Protein AF-A0AAU4AM65-F1 (afdb_monomer_lite)

Foldseek 3Di:
DDPPPCCLPQPPPVPAPDPPLVVDDLVRNLVCLVVDDLVNLVSVLSCCVSPVVPVVNNVSSVVSNVVRVVDVVCDPPVDPPPDDD

Radius of gyration: 17.28 Å; chains: 1; bounding box: 21×37×66 Å

Sequence (85 aa):
MELFDNETGGPPTEQLPIADYNHLAGRTAESYFPGLGTEELADLLRYERAHRNRLPIIRSLTARLRLLRDREAAGPGAGGYGPPA

Structure (mmCIF, N/CA/C/O backbone):
data_AF-A0AAU4AM65-F1
#
_entry.id   AF-A0AAU4AM65-F1
#
loop_
_atom_site.group_PDB
_atom_site.id
_atom_site.type_symbol
_atom_site.label_atom_id
_atom_site.label_alt_id
_atom_site.label_comp_id
_atom_site.label_asym_id
_atom_site.label_entity_id
_atom_site.label_seq_id
_atom_site.pdbx_PDB_ins_code
_atom_site.Cartn_x
_atom_site.Cartn_y
_atom_site.Cartn_z
_atom_site.occupancy
_atom_site.B_iso_or_equiv
_atom_site.auth_seq_id
_atom_site.auth_comp_id
_atom_site.auth_asym_id
_atom_site.auth_atom_id
_atom_site.pdbx_PDB_model_num
ATOM 1 N N . MET A 1 1 ? -11.240 -26.766 -27.278 1.00 45.03 1 MET A N 1
ATOM 2 C CA . MET A 1 1 ? -10.098 -25.837 -27.206 1.00 45.03 1 MET A CA 1
ATOM 3 C C . MET A 1 1 ? -10.451 -24.862 -26.105 1.00 45.03 1 MET A C 1
ATOM 5 O O . MET A 1 1 ? -11.159 -23.900 -26.373 1.00 45.03 1 MET A O 1
ATOM 9 N N . GLU A 1 2 ? -10.123 -25.222 -24.860 1.00 48.16 2 GLU A N 1
ATOM 10 C CA . GLU A 1 2 ? -10.347 -24.375 -23.688 1.00 48.16 2 GLU A CA 1
ATOM 11 C C . GLU A 1 2 ? -9.760 -22.980 -23.937 1.00 48.16 2 GLU A C 1
ATOM 13 O O . GLU A 1 2 ? -8.544 -22.794 -23.980 1.00 48.16 2 GLU A O 1
ATOM 18 N N . LEU A 1 3 ? -10.640 -21.996 -24.144 1.00 54.78 3 LEU A N 1
ATOM 19 C CA . LEU A 1 3 ? -10.298 -20.600 -23.941 1.00 54.78 3 LEU A CA 1
ATOM 20 C C . LEU A 1 3 ? -10.113 -20.460 -22.439 1.00 54.78 3 LEU A C 1
ATOM 22 O O . LEU A 1 3 ? -11.092 -20.396 -21.703 1.00 54.78 3 LEU A O 1
ATOM 26 N N . PHE A 1 4 ? -8.859 -20.528 -22.000 1.00 52.84 4 PHE A N 1
ATOM 27 C CA . PHE A 1 4 ? -8.469 -20.180 -20.647 1.00 52.84 4 PHE A CA 1
ATOM 28 C C . PHE A 1 4 ? -9.142 -18.858 -20.302 1.00 52.84 4 PHE A C 1
ATOM 30 O O . PHE A 1 4 ? -8.861 -17.827 -20.915 1.00 52.84 4 PHE A O 1
ATOM 37 N N . ASP A 1 5 ? -10.089 -18.956 -19.382 1.00 49.03 5 ASP A N 1
ATOM 38 C CA . ASP A 1 5 ? -10.765 -17.863 -18.725 1.00 49.03 5 ASP A CA 1
ATOM 39 C C . ASP A 1 5 ? -9.682 -16.930 -18.172 1.00 49.03 5 ASP A C 1
ATOM 41 O O . ASP A 1 5 ? -9.071 -17.175 -17.135 1.00 49.03 5 ASP A O 1
ATOM 45 N N . ASN A 1 6 ? -9.332 -15.907 -18.951 1.00 47.94 6 ASN A N 1
ATOM 46 C CA . ASN A 1 6 ? -8.382 -14.880 -18.554 1.00 47.94 6 ASN A CA 1
ATOM 47 C C . ASN A 1 6 ? -9.099 -13.885 -17.633 1.00 47.94 6 ASN A C 1
ATOM 49 O O . ASN A 1 6 ? -9.041 -12.676 -17.861 1.00 47.94 6 ASN A O 1
ATOM 53 N N . GLU A 1 7 ? -9.744 -14.390 -16.576 1.00 50.12 7 GLU A N 1
ATOM 54 C CA . GLU A 1 7 ? -10.200 -13.651 -15.393 1.00 50.12 7 GLU A CA 1
ATOM 55 C C . GLU A 1 7 ? -8.984 -13.114 -14.611 1.00 50.12 7 GLU A C 1
ATOM 57 O O . GLU A 1 7 ? -8.869 -13.189 -13.394 1.00 50.12 7 GLU A O 1
ATOM 62 N N . THR A 1 8 ? -8.039 -12.491 -15.314 1.00 54.84 8 THR A N 1
ATOM 63 C CA . THR A 1 8 ? -7.042 -11.596 -14.736 1.00 54.84 8 THR A CA 1
ATOM 64 C C . THR A 1 8 ? -7.731 -10.247 -14.490 1.00 54.84 8 THR A C 1
ATOM 66 O O . THR A 1 8 ? -7.300 -9.200 -14.965 1.00 54.84 8 THR A O 1
ATOM 69 N N . GLY A 1 9 ? -8.884 -10.283 -13.814 1.00 47.88 9 GLY A N 1
ATOM 70 C CA . GLY A 1 9 ? -9.755 -9.145 -13.526 1.00 47.88 9 GLY A CA 1
ATOM 71 C C . GLY A 1 9 ? -9.224 -8.321 -12.359 1.00 47.88 9 GLY A C 1
ATOM 72 O O . GLY A 1 9 ? -9.892 -8.164 -11.339 1.00 47.88 9 GLY A O 1
ATOM 73 N N . GLY A 1 10 ? -7.988 -7.834 -12.469 1.00 55.62 10 GLY A N 1
ATOM 74 C CA . GLY A 1 10 ? -7.548 -6.715 -11.644 1.00 55.62 10 GLY A CA 1
ATOM 75 C C . GLY A 1 10 ? -8.321 -5.451 -12.042 1.00 55.62 10 GLY A C 1
ATOM 76 O O . GLY A 1 10 ? -8.740 -5.341 -13.198 1.00 55.62 10 GLY A O 1
ATOM 77 N N . PRO A 1 11 ? -8.550 -4.503 -11.117 1.00 57.34 11 PRO A N 1
ATOM 78 C CA . PRO A 1 11 ? -9.186 -3.241 -11.468 1.00 57.34 11 PRO A CA 1
ATOM 79 C C . PRO A 1 11 ? -8.371 -2.542 -12.576 1.00 57.34 11 PRO A C 1
ATOM 81 O O . PRO A 1 11 ? -7.135 -2.550 -12.514 1.00 57.34 11 PRO A O 1
ATOM 84 N N . PRO A 1 12 ? -9.021 -1.965 -13.606 1.00 60.84 12 PRO A N 1
ATOM 85 C CA . PRO A 1 12 ? -8.340 -1.164 -14.616 1.00 60.84 12 PRO A CA 1
ATOM 86 C C . PRO A 1 12 ? -7.535 -0.042 -13.953 1.00 60.84 12 PRO A C 1
ATOM 88 O O . PRO A 1 12 ? -7.940 0.520 -12.937 1.00 60.84 12 PRO A O 1
ATOM 91 N N . THR A 1 13 ? -6.392 0.311 -14.547 1.00 61.72 13 THR A N 1
ATOM 92 C CA . THR A 1 13 ? -5.469 1.339 -14.027 1.00 61.72 13 THR A CA 1
ATOM 93 C C . THR A 1 13 ? -6.129 2.695 -13.772 1.00 61.72 13 THR A C 1
ATOM 95 O O . THR A 1 13 ? -5.623 3.477 -12.977 1.00 61.72 13 THR A O 1
ATOM 98 N N . GLU A 1 14 ? -7.255 2.966 -14.433 1.00 60.16 14 GLU A N 1
ATOM 99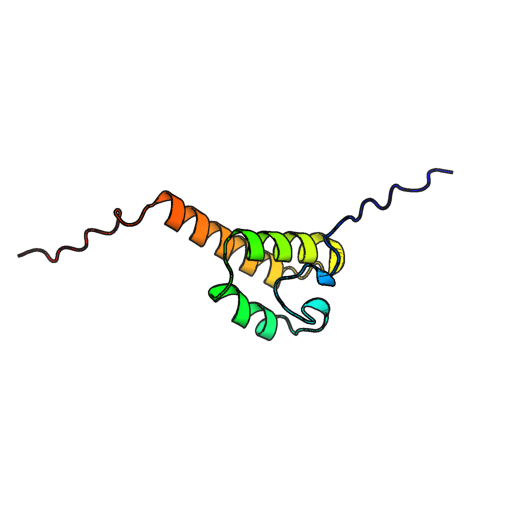 C CA . GLU A 1 14 ? -8.074 4.175 -14.283 1.00 60.16 14 GLU A CA 1
ATOM 100 C C . GLU A 1 14 ? -8.810 4.256 -12.936 1.00 60.16 14 GLU A C 1
ATOM 102 O O . GLU A 1 14 ? -9.247 5.334 -12.547 1.00 60.16 14 GLU A O 1
ATOM 107 N N . GLN A 1 15 ? -8.936 3.140 -12.214 1.00 67.62 15 GLN A N 1
ATOM 108 C CA . GLN A 1 15 ? -9.538 3.090 -10.878 1.00 67.62 15 GLN A CA 1
ATOM 109 C C . GLN A 1 15 ? -8.501 3.161 -9.752 1.00 67.62 15 GLN A C 1
ATOM 111 O O . GLN A 1 15 ? -8.872 3.093 -8.583 1.00 67.62 15 GLN A O 1
ATOM 116 N N . LEU A 1 16 ? -7.209 3.287 -10.079 1.00 79.44 16 LEU A N 1
ATOM 117 C CA . LEU A 1 16 ? -6.172 3.323 -9.057 1.00 79.44 16 LEU A CA 1
ATOM 118 C C . LEU A 1 16 ? -6.142 4.683 -8.338 1.00 79.44 16 LEU A C 1
ATOM 120 O O . LEU A 1 16 ? -6.255 5.723 -8.989 1.00 79.44 16 LEU A O 1
ATOM 124 N N . PRO A 1 17 ? -5.851 4.697 -7.022 1.00 80.94 17 PRO A N 1
ATOM 125 C CA . PRO A 1 17 ? -5.703 5.923 -6.223 1.00 80.94 17 PRO A CA 1
ATOM 126 C C . PRO A 1 17 ? -4.614 6.880 -6.717 1.00 80.94 17 PRO A C 1
ATOM 128 O O . PRO A 1 17 ? -4.572 8.054 -6.352 1.00 80.94 17 PRO A O 1
ATOM 131 N N . ILE A 1 18 ? -3.651 6.344 -7.470 1.00 82.94 18 ILE A N 1
ATOM 132 C CA . ILE A 1 18 ? -2.445 7.043 -7.896 1.00 82.94 18 ILE A CA 1
ATOM 133 C C . ILE A 1 18 ? -2.444 7.087 -9.424 1.00 82.94 18 ILE A C 1
ATOM 135 O O . ILE A 1 18 ? -2.394 6.047 -10.083 1.00 82.94 18 ILE A O 1
ATOM 139 N N . ALA A 1 19 ? -2.446 8.298 -9.980 1.00 83.81 19 ALA A N 1
ATOM 140 C CA . ALA A 1 19 ? -2.293 8.509 -11.415 1.00 83.81 19 ALA A CA 1
ATOM 141 C C . ALA A 1 19 ? -0.956 7.933 -11.917 1.00 83.81 19 ALA A C 1
ATOM 143 O O . ALA A 1 19 ? 0.072 8.053 -11.247 1.00 83.81 19 ALA A O 1
ATOM 144 N N . ASP A 1 20 ? -0.979 7.293 -13.090 1.00 81.81 20 ASP A N 1
ATOM 145 C CA . ASP A 1 20 ? 0.196 6.685 -13.735 1.00 81.81 20 ASP A CA 1
ATOM 146 C C . ASP A 1 20 ? 0.969 5.685 -12.853 1.00 81.81 20 ASP A C 1
ATOM 148 O O . ASP A 1 20 ? 2.161 5.432 -13.061 1.00 81.81 20 ASP A O 1
ATOM 152 N N . TYR A 1 21 ? 0.303 5.067 -11.870 1.00 84.25 21 TYR A N 1
ATOM 153 C CA . TYR A 1 21 ? 0.936 4.167 -10.903 1.00 84.25 21 TYR A CA 1
ATOM 154 C C . TYR A 1 21 ? 1.787 3.065 -11.549 1.00 84.25 21 TYR A C 1
ATOM 156 O O . TYR A 1 21 ? 2.884 2.747 -11.083 1.00 84.25 21 TYR A O 1
ATOM 164 N N . ASN A 1 22 ? 1.319 2.506 -12.666 1.00 82.12 22 ASN A N 1
ATOM 165 C CA . ASN A 1 22 ? 2.016 1.458 -13.402 1.00 82.12 22 ASN A CA 1
ATOM 166 C C . ASN A 1 22 ? 3.373 1.928 -13.959 1.00 82.12 22 ASN A C 1
ATOM 168 O O . ASN A 1 22 ? 4.293 1.111 -14.077 1.00 82.12 22 ASN A O 1
ATOM 172 N N . HIS A 1 23 ? 3.533 3.219 -14.256 1.00 84.81 23 HIS A N 1
ATOM 173 C CA . HIS A 1 23 ? 4.783 3.814 -14.732 1.00 84.81 23 HIS A CA 1
ATOM 174 C C . HIS A 1 23 ? 5.721 4.234 -13.596 1.00 84.81 23 HIS A C 1
ATOM 176 O O . HIS A 1 23 ? 6.927 4.357 -13.818 1.00 84.81 23 HIS A O 1
ATOM 182 N N . LEU A 1 24 ? 5.214 4.391 -12.370 1.00 85.44 24 LEU A N 1
ATOM 183 C CA . LEU A 1 24 ? 6.030 4.820 -11.240 1.00 85.44 24 LEU A CA 1
ATOM 184 C C . LEU A 1 24 ? 7.114 3.794 -10.877 1.00 85.44 24 LEU A C 1
ATOM 186 O O . LEU A 1 24 ? 6.932 2.566 -10.913 1.00 85.44 24 LEU A O 1
ATOM 190 N N . ALA A 1 25 ? 8.266 4.326 -10.470 1.00 86.44 25 ALA A N 1
ATOM 191 C CA . ALA A 1 25 ? 9.304 3.552 -9.808 1.00 86.44 25 ALA A CA 1
ATOM 192 C C . ALA A 1 25 ? 8.819 3.113 -8.420 1.00 86.44 25 ALA A C 1
ATOM 194 O O . ALA A 1 25 ? 8.082 3.839 -7.754 1.00 86.44 25 ALA A O 1
ATOM 195 N N . GLY A 1 26 ? 9.274 1.945 -7.958 1.00 83.81 26 GLY A N 1
ATOM 196 C CA . GLY A 1 26 ? 8.813 1.375 -6.689 1.00 83.81 26 GLY A CA 1
ATOM 197 C C . GLY A 1 26 ? 8.976 2.329 -5.500 1.00 83.81 26 GLY A C 1
ATOM 198 O O . GLY A 1 26 ? 8.016 2.581 -4.785 1.00 83.81 26 GLY A O 1
ATOM 199 N N . ARG A 1 27 ? 10.146 2.967 -5.372 1.00 85.31 27 ARG A N 1
ATOM 200 C CA . ARG A 1 27 ? 10.403 3.956 -4.312 1.00 85.31 27 ARG A CA 1
ATOM 201 C C . ARG A 1 27 ? 9.429 5.140 -4.359 1.00 85.31 27 ARG A C 1
ATOM 203 O O . ARG A 1 27 ? 8.996 5.609 -3.314 1.00 85.31 27 ARG A O 1
ATOM 210 N N . THR A 1 28 ? 9.101 5.627 -5.556 1.00 87.56 28 THR A N 1
ATOM 211 C CA . THR A 1 28 ? 8.164 6.742 -5.743 1.00 87.56 28 THR A CA 1
ATOM 212 C C . THR A 1 28 ? 6.752 6.327 -5.353 1.00 87.56 28 THR A C 1
ATOM 214 O O . THR A 1 28 ? 6.109 7.046 -4.602 1.00 87.56 28 THR A O 1
ATOM 217 N N . ALA A 1 29 ? 6.304 5.143 -5.782 1.00 86.62 29 ALA A N 1
ATOM 218 C CA . ALA A 1 29 ? 5.027 4.567 -5.366 1.00 86.62 29 ALA A CA 1
ATOM 219 C C . ALA A 1 29 ? 4.925 4.443 -3.833 1.00 86.62 29 ALA A C 1
ATOM 221 O O . ALA A 1 29 ? 3.925 4.857 -3.249 1.00 86.62 29 ALA A O 1
ATOM 222 N N . GLU A 1 30 ? 5.979 3.954 -3.17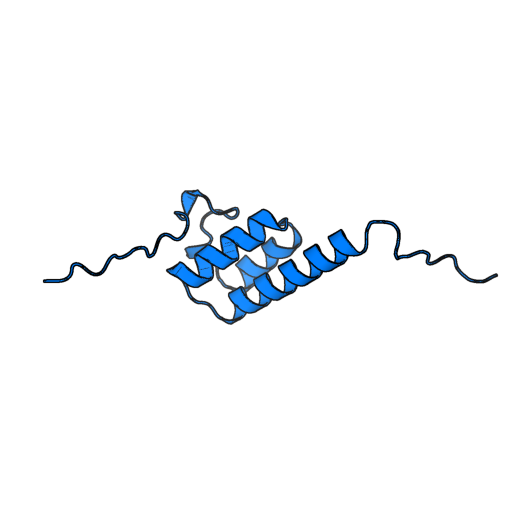1 1.00 87.12 30 GLU A N 1
ATOM 223 C CA . GLU A 1 30 ? 6.025 3.794 -1.710 1.00 87.12 30 GLU A CA 1
ATOM 224 C C . GLU A 1 30 ? 5.848 5.109 -0.939 1.00 87.12 30 GLU A C 1
ATOM 226 O O . GLU A 1 30 ? 5.289 5.102 0.159 1.00 87.12 30 GLU A O 1
ATOM 231 N N . SER A 1 31 ? 6.257 6.246 -1.511 1.00 89.25 31 SER A N 1
ATOM 232 C CA . SER A 1 31 ? 6.059 7.562 -0.892 1.00 89.25 31 SER A CA 1
ATOM 233 C C . SER A 1 31 ? 4.588 7.980 -0.781 1.00 89.25 31 SER A C 1
ATOM 235 O O . SER A 1 31 ? 4.270 8.782 0.094 1.00 89.25 31 SER A O 1
ATOM 237 N N . TYR A 1 32 ? 3.686 7.427 -1.599 1.00 87.94 32 TYR A N 1
ATOM 238 C CA . TYR A 1 32 ? 2.250 7.742 -1.550 1.00 87.94 32 TYR A CA 1
ATOM 239 C C . TYR A 1 32 ? 1.485 6.891 -0.530 1.00 87.94 32 TYR A C 1
ATOM 241 O O . TYR A 1 32 ? 0.495 7.348 0.035 1.00 87.94 32 TYR A O 1
ATOM 249 N N . PHE A 1 33 ? 1.965 5.682 -0.224 1.00 88.44 33 PHE A N 1
ATOM 250 C CA . PHE A 1 33 ? 1.301 4.743 0.692 1.00 88.44 33 PHE A CA 1
ATOM 251 C C . PHE A 1 33 ? 0.938 5.312 2.072 1.00 88.44 33 PHE A C 1
ATOM 253 O O . PHE A 1 33 ? -0.114 4.939 2.595 1.00 88.44 33 PHE A O 1
ATOM 260 N N . PRO A 1 34 ? 1.749 6.172 2.724 1.00 85.75 34 PRO A N 1
ATOM 261 C CA . PRO A 1 34 ? 1.366 6.720 4.018 1.00 85.75 34 PRO A CA 1
ATOM 262 C C . PRO A 1 34 ? 0.127 7.623 3.975 1.00 85.75 34 PRO A C 1
ATOM 264 O O . PRO A 1 34 ? -0.548 7.695 5.000 1.00 85.75 34 PRO A O 1
ATOM 267 N N . GLY A 1 35 ? -0.168 8.260 2.837 1.00 86.69 35 GLY A N 1
ATOM 268 C CA . GLY A 1 35 ? -1.341 9.120 2.644 1.00 86.69 35 GLY A CA 1
ATOM 269 C C . GLY A 1 35 ? -2.606 8.381 2.200 1.00 86.69 35 GLY A C 1
ATOM 270 O O . GLY A 1 35 ? -3.655 9.006 2.088 1.00 86.69 35 GLY A O 1
ATOM 271 N N . LEU A 1 36 ? -2.517 7.072 1.953 1.00 89.19 36 LEU A N 1
ATOM 272 C CA . LEU A 1 36 ? -3.632 6.249 1.493 1.00 89.19 36 LEU A CA 1
ATOM 273 C C . LEU A 1 36 ? -4.308 5.502 2.649 1.00 89.19 36 LEU A C 1
ATOM 275 O O . LEU A 1 36 ? -3.655 5.068 3.604 1.00 89.19 36 LEU A O 1
ATOM 279 N N . GLY A 1 37 ? -5.627 5.346 2.531 1.00 87.44 37 GLY A N 1
ATOM 280 C CA . GLY A 1 37 ? -6.454 4.582 3.463 1.00 87.44 37 GLY A CA 1
ATOM 281 C C . GLY A 1 37 ? -6.408 3.071 3.220 1.00 87.44 37 GLY A C 1
ATOM 282 O O . GLY A 1 37 ? -5.782 2.583 2.278 1.00 87.44 37 GLY A O 1
ATOM 283 N N . THR A 1 38 ? -7.099 2.316 4.078 1.00 88.88 38 THR A N 1
ATOM 284 C CA . THR A 1 38 ? -7.151 0.847 4.015 1.00 88.88 38 THR A CA 1
ATOM 285 C C . THR A 1 38 ? -7.710 0.342 2.677 1.00 88.88 38 THR A C 1
ATOM 287 O O . THR A 1 38 ? -7.156 -0.595 2.107 1.00 88.88 38 THR A O 1
ATOM 290 N N . GLU A 1 39 ? -8.768 0.960 2.150 1.00 88.00 39 GLU A N 1
ATOM 291 C CA . GLU A 1 39 ? -9.391 0.553 0.879 1.00 88.00 39 GLU A CA 1
ATOM 292 C C . GLU A 1 39 ? -8.470 0.818 -0.321 1.00 88.00 39 GLU A C 1
ATOM 294 O O . GLU A 1 39 ? -8.174 -0.098 -1.087 1.00 88.00 39 GLU A O 1
ATOM 299 N N . GLU A 1 40 ? -7.909 2.024 -0.401 1.00 90.25 40 GLU A N 1
ATOM 300 C CA . GLU A 1 40 ? -6.980 2.444 -1.457 1.00 90.25 40 GLU A CA 1
ATOM 301 C C . GLU A 1 40 ? -5.744 1.530 -1.541 1.00 90.25 40 GLU A C 1
ATOM 303 O O . GLU A 1 40 ? -5.321 1.095 -2.613 1.00 90.25 40 GLU A O 1
ATOM 308 N N . LEU A 1 41 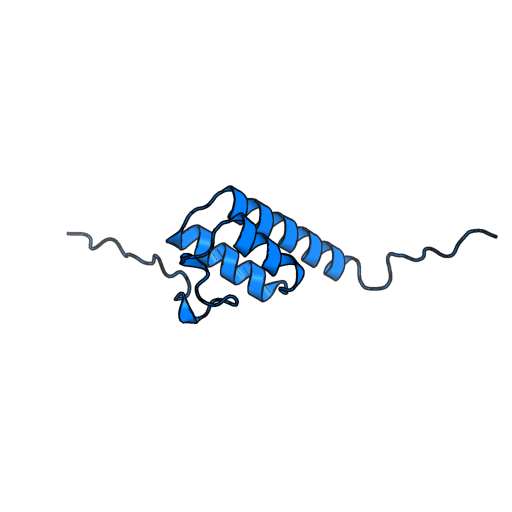? -5.162 1.184 -0.388 1.00 90.88 41 LEU A N 1
ATOM 309 C CA . LEU A 1 41 ? -4.012 0.279 -0.316 1.00 90.88 41 LEU A CA 1
ATOM 310 C C . LEU A 1 41 ? -4.371 -1.160 -0.706 1.00 90.88 41 LEU A C 1
ATOM 312 O O . LEU A 1 41 ? -3.530 -1.874 -1.261 1.00 90.88 41 LEU A O 1
ATOM 316 N N . ALA A 1 42 ? -5.592 -1.607 -0.401 1.00 89.81 42 ALA A N 1
ATOM 317 C CA . ALA A 1 42 ? -6.072 -2.926 -0.794 1.00 89.81 42 ALA A CA 1
ATOM 318 C C . ALA A 1 42 ? -6.270 -3.017 -2.311 1.00 89.81 42 ALA A C 1
ATOM 320 O O . ALA A 1 42 ? -5.939 -4.048 -2.906 1.00 89.81 42 ALA A O 1
ATOM 321 N N . ASP A 1 43 ? -6.739 -1.937 -2.937 1.00 89.38 43 ASP A N 1
ATOM 322 C CA . ASP A 1 43 ? -6.906 -1.879 -4.383 1.00 89.38 43 ASP A CA 1
ATOM 323 C C . ASP A 1 43 ? -5.560 -1.915 -5.120 1.00 89.38 43 ASP A C 1
ATOM 325 O O . ASP A 1 43 ? -5.341 -2.776 -5.978 1.00 89.38 43 ASP A O 1
ATOM 329 N N . LEU A 1 44 ? -4.588 -1.113 -4.664 1.00 88.50 44 LEU A N 1
ATOM 330 C CA . LEU A 1 44 ? -3.208 -1.164 -5.162 1.00 88.50 44 LEU A CA 1
ATOM 331 C C . LEU A 1 44 ? -2.581 -2.554 -5.003 1.00 88.50 44 LEU A C 1
ATOM 333 O O . LEU A 1 44 ? -1.868 -3.021 -5.888 1.00 88.50 44 LEU A O 1
ATOM 337 N N . LEU A 1 45 ? -2.841 -3.245 -3.889 1.00 89.31 45 LEU A N 1
ATOM 338 C CA . LEU A 1 45 ? -2.309 -4.588 -3.653 1.00 89.31 45 LEU A CA 1
ATOM 339 C C . LEU A 1 45 ? -2.890 -5.609 -4.638 1.00 89.31 45 LEU A C 1
ATOM 341 O O . LEU A 1 45 ? -2.164 -6.480 -5.122 1.00 89.31 45 LEU A O 1
ATOM 345 N N . ARG A 1 46 ? -4.190 -5.518 -4.929 1.00 87.56 46 ARG A N 1
ATOM 346 C CA . ARG A 1 46 ? -4.854 -6.360 -5.930 1.00 87.56 46 ARG A CA 1
ATOM 347 C C . ARG A 1 46 ? -4.294 -6.084 -7.322 1.00 87.56 46 ARG A C 1
ATOM 349 O O . ARG A 1 46 ? -3.924 -7.036 -8.007 1.00 87.56 46 ARG A O 1
ATOM 356 N N . TYR A 1 47 ? -4.143 -4.814 -7.688 1.00 87.56 47 TYR A N 1
ATOM 357 C CA . TYR A 1 47 ? -3.527 -4.415 -8.950 1.00 87.56 47 TYR A CA 1
ATOM 358 C C . TYR A 1 47 ? -2.089 -4.936 -9.085 1.00 87.56 47 TYR A C 1
ATOM 360 O O . TYR A 1 47 ? -1.737 -5.582 -10.072 1.00 87.56 47 TYR A O 1
ATOM 368 N N . GLU A 1 48 ? -1.251 -4.733 -8.068 1.00 88.62 48 GLU A N 1
ATOM 369 C CA . GLU A 1 48 ? 0.141 -5.181 -8.102 1.00 88.62 48 GLU A CA 1
ATOM 370 C C . GLU A 1 48 ? 0.242 -6.698 -8.233 1.00 88.62 48 GLU A C 1
ATOM 372 O O . GLU A 1 48 ? 1.060 -7.178 -9.010 1.00 88.62 48 GLU A O 1
ATOM 377 N N . ARG A 1 49 ? -0.603 -7.466 -7.537 1.00 87.50 49 ARG A N 1
ATOM 378 C CA . ARG A 1 49 ? -0.621 -8.932 -7.658 1.00 87.50 49 ARG A CA 1
ATOM 379 C C . ARG A 1 49 ? -1.092 -9.410 -9.032 1.00 87.50 49 ARG A C 1
ATOM 381 O O . ARG A 1 49 ? -0.591 -10.431 -9.492 1.00 87.50 49 ARG A O 1
ATOM 388 N N . ALA A 1 50 ? -2.019 -8.695 -9.666 1.00 84.25 50 ALA A N 1
ATOM 389 C CA . ALA A 1 50 ? -2.584 -9.072 -10.960 1.00 84.25 50 ALA A CA 1
ATOM 390 C C . ALA A 1 50 ? -1.710 -8.652 -12.157 1.00 84.25 50 ALA A C 1
ATOM 392 O O . ALA A 1 50 ? -1.651 -9.376 -13.146 1.00 84.25 50 ALA A O 1
ATOM 393 N N . HIS A 1 51 ? -1.012 -7.511 -12.080 1.00 81.88 51 HIS A N 1
ATOM 394 C CA . HIS A 1 51 ? -0.376 -6.903 -13.258 1.00 81.88 5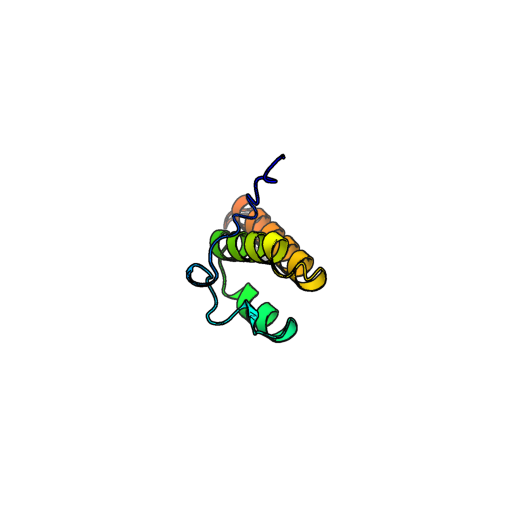1 HIS A CA 1
ATOM 395 C C . HIS A 1 51 ? 1.153 -6.813 -13.196 1.00 81.88 51 HIS A C 1
ATOM 397 O O . HIS A 1 51 ? 1.829 -7.122 -14.176 1.00 81.88 51 HIS A O 1
ATOM 403 N N . ARG A 1 52 ? 1.730 -6.336 -12.084 1.00 81.00 52 ARG A N 1
ATOM 404 C CA . ARG A 1 52 ? 3.171 -5.986 -12.017 1.00 81.00 52 ARG A CA 1
ATOM 405 C C . ARG A 1 52 ? 4.005 -6.992 -11.234 1.00 81.00 52 ARG A C 1
ATOM 407 O O . ARG A 1 52 ? 5.207 -7.097 -11.463 1.00 81.00 52 ARG A O 1
ATOM 414 N N . ASN A 1 53 ? 3.374 -7.682 -10.294 1.00 84.62 53 ASN A N 1
ATOM 415 C CA . ASN A 1 53 ? 3.936 -8.648 -9.362 1.00 84.62 53 ASN A CA 1
ATOM 416 C C . ASN A 1 53 ? 5.245 -8.185 -8.687 1.00 84.62 53 ASN A C 1
ATOM 418 O O . ASN A 1 53 ? 6.181 -8.964 -8.485 1.00 84.62 53 ASN A O 1
ATOM 422 N N . ARG A 1 54 ? 5.349 -6.893 -8.336 1.00 88.75 54 ARG A N 1
ATOM 423 C CA . ARG A 1 54 ? 6.545 -6.348 -7.678 1.00 88.75 54 ARG A CA 1
ATOM 424 C C . ARG A 1 54 ? 6.522 -6.727 -6.202 1.00 88.75 54 ARG A C 1
ATOM 426 O O . ARG A 1 54 ? 5.971 -6.025 -5.359 1.00 88.75 54 ARG A O 1
ATOM 433 N N . LEU A 1 55 ? 7.196 -7.824 -5.877 1.00 89.44 55 LEU A N 1
ATOM 434 C CA . LEU A 1 55 ? 7.332 -8.332 -4.508 1.00 89.44 55 LEU A CA 1
ATOM 435 C C . LEU A 1 55 ? 7.662 -7.273 -3.433 1.00 89.44 55 LEU A C 1
ATOM 437 O O . LEU A 1 55 ? 7.025 -7.323 -2.380 1.00 89.44 55 LEU A O 1
ATOM 441 N N . PRO A 1 56 ? 8.608 -6.324 -3.619 1.00 88.38 56 PRO A N 1
ATOM 442 C CA . PRO A 1 56 ? 8.864 -5.304 -2.598 1.00 88.38 56 PRO A CA 1
ATOM 443 C C . PRO A 1 56 ? 7.635 -4.429 -2.318 1.00 88.38 56 PRO A C 1
ATOM 445 O O . PRO A 1 56 ? 7.308 -4.209 -1.158 1.00 88.38 56 PRO A O 1
ATOM 448 N N . ILE A 1 57 ? 6.902 -4.031 -3.358 1.00 90.06 57 ILE A N 1
ATOM 449 C CA . ILE A 1 57 ? 5.698 -3.205 -3.241 1.00 90.06 57 ILE A CA 1
ATOM 450 C C . ILE A 1 57 ? 4.565 -3.969 -2.565 1.00 90.06 57 ILE A C 1
ATOM 452 O O . ILE A 1 57 ? 3.968 -3.476 -1.611 1.00 90.06 57 ILE A O 1
ATOM 456 N N . ILE A 1 58 ? 4.323 -5.206 -2.998 1.00 91.94 58 ILE A N 1
ATOM 457 C CA . ILE A 1 58 ? 3.326 -6.101 -2.399 1.00 91.94 58 ILE A CA 1
ATOM 458 C C . ILE A 1 58 ? 3.576 -6.258 -0.893 1.00 91.94 58 ILE A C 1
ATOM 460 O O . ILE A 1 58 ? 2.633 -6.192 -0.098 1.00 91.94 58 ILE A O 1
ATOM 464 N N . ARG A 1 59 ? 4.840 -6.427 -0.477 1.00 92.31 59 ARG A N 1
ATOM 465 C CA . ARG A 1 59 ? 5.206 -6.507 0.945 1.00 92.31 59 ARG A CA 1
ATOM 466 C C . ARG A 1 59 ? 4.935 -5.196 1.682 1.00 92.31 59 ARG A C 1
ATOM 468 O O . ARG A 1 59 ? 4.320 -5.249 2.747 1.00 92.31 59 ARG A O 1
ATOM 475 N N . SER A 1 60 ? 5.340 -4.054 1.125 1.00 91.44 60 SER A N 1
ATOM 476 C CA . SER A 1 60 ? 5.110 -2.733 1.726 1.00 91.44 60 SER A CA 1
ATOM 477 C C . SER A 1 60 ? 3.612 -2.436 1.899 1.00 91.44 60 SER A C 1
ATOM 479 O O . SER A 1 60 ? 3.184 -2.066 2.994 1.00 91.44 60 SER A O 1
ATOM 481 N N . LEU A 1 61 ? 2.794 -2.697 0.873 1.00 91.44 61 LEU A N 1
ATOM 482 C CA . LEU A 1 61 ? 1.331 -2.555 0.922 1.00 91.44 61 LEU A CA 1
ATOM 483 C C . LEU A 1 61 ? 0.704 -3.477 1.978 1.00 91.44 61 LEU A C 1
ATOM 485 O O . LEU A 1 61 ? -0.094 -3.037 2.805 1.00 91.44 61 LEU A O 1
ATOM 489 N N . THR A 1 62 ? 1.113 -4.748 2.008 1.00 91.56 62 THR A N 1
ATOM 490 C CA . THR A 1 62 ? 0.609 -5.730 2.984 1.00 91.56 62 THR A CA 1
ATOM 491 C C . THR A 1 62 ? 0.949 -5.329 4.422 1.00 91.56 62 THR A C 1
ATOM 493 O O . THR A 1 62 ? 0.100 -5.427 5.309 1.00 91.56 62 THR A O 1
ATOM 496 N N . ALA A 1 63 ? 2.177 -4.863 4.668 1.00 92.00 63 ALA A N 1
ATOM 497 C CA . ALA A 1 63 ? 2.607 -4.404 5.987 1.00 92.00 63 ALA A CA 1
ATOM 498 C C . ALA A 1 63 ? 1.805 -3.177 6.444 1.00 92.00 63 ALA A C 1
ATOM 500 O O . ALA A 1 63 ? 1.345 -3.125 7.586 1.00 92.00 63 ALA A O 1
ATOM 501 N N . ARG A 1 64 ? 1.576 -2.219 5.538 1.00 91.25 64 ARG A N 1
ATOM 502 C CA . ARG A 1 64 ? 0.790 -1.011 5.812 1.00 91.25 64 ARG A CA 1
ATOM 503 C C . ARG A 1 64 ? -0.667 -1.340 6.142 1.00 91.25 64 ARG A C 1
ATOM 505 O O . ARG A 1 64 ? -1.179 -0.838 7.137 1.00 91.25 64 ARG A O 1
ATOM 512 N N . LEU A 1 65 ? -1.298 -2.225 5.370 1.00 91.44 65 LEU A N 1
ATOM 513 C CA . LEU A 1 65 ? -2.666 -2.694 5.619 1.00 91.44 65 LEU A CA 1
ATOM 514 C C . LEU A 1 65 ? -2.812 -3.362 6.985 1.00 91.44 65 LEU A C 1
ATOM 516 O O . LEU A 1 65 ? -3.793 -3.122 7.683 1.00 91.44 65 LEU A O 1
ATOM 520 N N . ARG A 1 66 ? -1.835 -4.185 7.388 1.00 90.44 66 ARG A N 1
ATOM 521 C CA . ARG A 1 66 ? -1.833 -4.788 8.728 1.00 90.44 66 ARG A CA 1
ATOM 522 C C . ARG A 1 66 ? -1.774 -3.726 9.820 1.00 90.44 66 ARG A C 1
ATOM 524 O O . ARG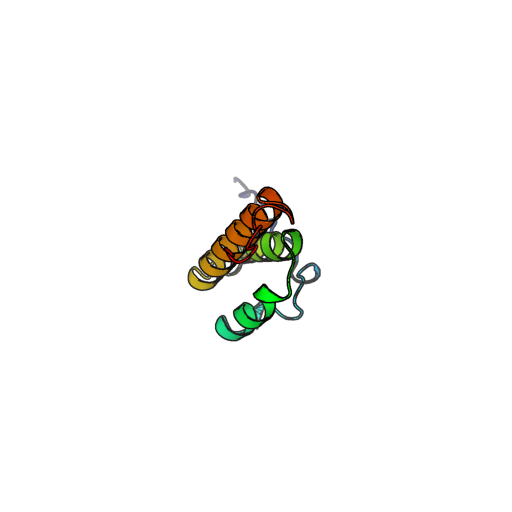 A 1 66 ? -2.564 -3.799 10.748 1.00 90.44 66 ARG A O 1
ATOM 531 N N . LEU A 1 67 ? -0.892 -2.735 9.683 1.00 89.56 67 LEU A N 1
ATOM 532 C CA . LEU A 1 67 ? -0.769 -1.648 10.656 1.00 89.56 67 LEU A CA 1
ATOM 533 C C . LEU A 1 67 ? -2.050 -0.809 10.761 1.00 89.56 67 LEU A C 1
ATOM 535 O O . LEU A 1 67 ? -2.424 -0.412 11.858 1.00 89.56 67 LEU A O 1
ATOM 539 N N . LEU A 1 68 ? -2.711 -0.519 9.636 1.00 88.44 68 LEU A N 1
ATOM 540 C CA . LEU A 1 68 ? -3.972 0.223 9.642 1.00 88.44 68 LEU A CA 1
ATOM 541 C C . LEU A 1 68 ? -5.080 -0.574 10.329 1.00 88.44 68 LEU A C 1
ATOM 543 O O . LEU A 1 68 ? -5.695 -0.053 11.249 1.00 88.44 68 LEU A O 1
ATOM 547 N N . ARG A 1 69 ? -5.243 -1.856 9.987 1.00 87.00 69 ARG A N 1
ATOM 548 C CA . ARG A 1 69 ? -6.227 -2.732 10.642 1.00 87.00 69 ARG A CA 1
ATOM 549 C C . ARG A 1 69 ? -5.977 -2.889 12.136 1.00 87.00 69 ARG A C 1
ATOM 551 O O . ARG A 1 69 ? -6.927 -2.894 12.905 1.00 87.00 69 ARG A O 1
ATOM 558 N N . ASP A 1 70 ? -4.715 -3.015 12.540 1.00 87.31 70 ASP A N 1
ATOM 559 C CA . ASP A 1 70 ? -4.331 -3.102 13.950 1.00 87.31 70 ASP A CA 1
ATOM 560 C C . ASP A 1 70 ? -4.680 -1.809 14.699 1.00 87.31 70 ASP A C 1
ATOM 562 O O . ASP A 1 70 ? -5.283 -1.856 15.765 1.00 87.31 70 ASP A O 1
ATOM 566 N N . ARG A 1 71 ? -4.418 -0.645 14.093 1.00 84.50 71 ARG A N 1
ATOM 567 C CA . ARG A 1 71 ? -4.811 0.663 14.641 1.00 84.50 71 ARG A CA 1
ATOM 568 C C . ARG A 1 71 ? -6.323 0.853 14.716 1.00 84.50 71 ARG A C 1
ATOM 570 O O . ARG A 1 71 ? -6.813 1.377 15.711 1.00 84.50 71 ARG A O 1
ATOM 577 N N . GLU A 1 72 ? -7.052 0.447 13.680 1.00 80.69 72 GLU A N 1
ATOM 578 C CA . GLU A 1 72 ? -8.518 0.479 13.661 1.00 80.69 72 GLU A CA 1
ATOM 579 C C . GLU A 1 72 ? -9.093 -0.435 14.754 1.00 80.69 72 GLU A C 1
ATOM 581 O O . GLU A 1 72 ? -10.003 -0.032 15.475 1.00 80.69 72 GLU A O 1
ATOM 586 N N . ALA A 1 73 ? -8.510 -1.624 14.940 1.00 77.56 73 ALA A N 1
ATOM 587 C CA . ALA A 1 73 ? -8.897 -2.569 15.986 1.00 77.56 73 ALA A CA 1
ATOM 588 C C . ALA A 1 73 ? -8.517 -2.097 17.400 1.00 77.56 73 ALA A C 1
ATOM 590 O O . ALA A 1 73 ? -9.262 -2.338 18.347 1.00 77.56 73 ALA A O 1
ATOM 591 N N . ALA A 1 74 ? -7.383 -1.408 17.553 1.00 75.94 74 ALA A N 1
ATOM 592 C CA . ALA A 1 74 ? -6.931 -0.856 18.828 1.00 75.94 74 ALA A CA 1
ATOM 593 C C . ALA A 1 74 ? -7.807 0.316 19.316 1.00 75.94 74 ALA A C 1
ATOM 595 O O . ALA A 1 74 ? -7.790 0.640 20.506 1.00 75.94 74 ALA A O 1
ATOM 596 N N . GLY A 1 75 ? -8.591 0.936 18.422 1.00 59.38 75 GLY A N 1
ATOM 597 C CA . GLY A 1 75 ? -9.418 2.107 18.705 1.00 59.38 75 GLY A CA 1
ATOM 598 C C . GLY A 1 75 ? -8.603 3.330 19.172 1.00 59.38 75 GLY A C 1
ATOM 599 O O . GLY A 1 75 ? -7.445 3.218 19.576 1.00 59.38 75 GLY A O 1
ATOM 600 N N . PRO A 1 76 ? -9.184 4.542 19.194 1.00 53.19 76 PR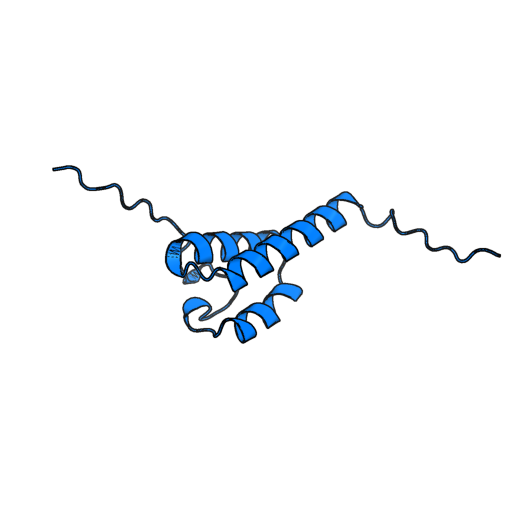O A N 1
ATOM 601 C CA . PRO A 1 76 ? -8.516 5.738 19.727 1.00 53.19 76 PRO A CA 1
ATOM 602 C C . PRO A 1 76 ? -8.288 5.718 21.261 1.00 53.19 76 PRO A C 1
ATOM 604 O O . PRO A 1 76 ? -8.055 6.766 21.855 1.00 53.19 76 PRO A O 1
ATOM 607 N N . GLY A 1 77 ? -8.348 4.552 21.921 1.00 52.62 77 GLY A N 1
ATOM 608 C CA . GLY A 1 77 ? -8.319 4.407 23.383 1.00 52.62 77 GLY A CA 1
ATOM 609 C C . GLY A 1 77 ? -7.235 3.486 23.956 1.00 52.62 77 GLY A C 1
ATOM 610 O O . GLY A 1 77 ? -7.006 3.526 25.161 1.00 52.62 77 GLY A O 1
ATOM 611 N N . ALA A 1 78 ? -6.515 2.699 23.150 1.00 49.66 78 ALA A N 1
ATOM 612 C CA . ALA A 1 78 ? -5.475 1.784 23.655 1.00 49.66 78 ALA A CA 1
ATOM 613 C C . ALA A 1 78 ? -4.096 2.454 23.841 1.00 49.66 78 ALA A C 1
ATOM 615 O O . ALA A 1 78 ? -3.051 1.817 23.735 1.00 49.66 78 ALA A O 1
ATOM 616 N N . GLY A 1 79 ? -4.091 3.762 24.096 1.00 47.12 79 GLY A N 1
ATOM 617 C CA . GLY A 1 79 ? -2.895 4.582 24.259 1.00 47.12 79 GLY A CA 1
ATOM 618 C C . GLY A 1 79 ? -3.062 5.592 25.382 1.00 47.12 79 GLY A C 1
ATOM 619 O O . GLY A 1 79 ? -2.725 6.758 25.210 1.00 47.12 79 GLY A O 1
ATOM 620 N N . GLY A 1 80 ? -3.604 5.158 26.523 1.00 51.44 80 GLY A N 1
ATOM 621 C CA . GLY A 1 80 ? -3.511 5.890 27.782 1.00 51.44 80 GLY A CA 1
ATOM 622 C C . GLY A 1 80 ? -2.059 5.978 28.257 1.00 51.44 80 GLY A C 1
ATOM 623 O O . GLY A 1 80 ? -1.696 5.364 29.251 1.00 51.44 80 GLY A O 1
ATOM 624 N N . TYR A 1 81 ? -1.227 6.749 27.557 1.00 55.97 81 TYR A N 1
ATOM 625 C CA . TYR A 1 81 ? -0.014 7.321 28.130 1.00 55.97 81 TYR A CA 1
ATOM 626 C C . TYR A 1 81 ? -0.422 8.569 28.919 1.00 55.97 81 TYR A C 1
ATOM 628 O O . TYR A 1 81 ? -0.205 9.703 28.500 1.00 55.97 81 TYR A O 1
ATOM 636 N N . GLY A 1 82 ? -1.056 8.347 30.072 1.00 49.53 82 GLY A N 1
ATOM 637 C CA . GLY A 1 82 ? -0.926 9.288 31.177 1.00 49.53 82 GLY A CA 1
ATOM 638 C C . GLY A 1 82 ? 0.476 9.097 31.763 1.00 49.53 82 GLY A C 1
ATOM 639 O O . GLY A 1 82 ? 0.838 7.950 32.040 1.00 49.53 82 GLY A O 1
ATOM 640 N N . PRO A 1 83 ? 1.306 10.143 31.907 1.00 59.78 83 PRO A N 1
ATOM 641 C CA . PRO A 1 83 ? 2.584 9.985 32.588 1.00 59.78 83 PRO A CA 1
ATOM 642 C C . PRO A 1 83 ? 2.312 9.607 34.057 1.00 59.78 83 PRO A C 1
ATOM 644 O O . PRO A 1 83 ? 1.385 10.163 34.654 1.00 59.78 83 PRO A O 1
ATOM 647 N N . PRO A 1 84 ? 3.053 8.656 34.656 1.00 54.62 84 PRO A N 1
ATOM 648 C CA . PRO A 1 84 ? 2.967 8.435 36.093 1.00 54.62 84 PRO A CA 1
ATOM 649 C C . PRO A 1 84 ? 3.533 9.654 36.844 1.00 54.62 84 PRO A C 1
ATOM 651 O O . PRO A 1 84 ? 4.607 10.128 36.484 1.00 54.62 84 PRO A O 1
ATOM 654 N N . ALA A 1 85 ? 2.742 10.107 37.827 1.00 56.53 85 ALA A N 1
ATOM 655 C CA . ALA A 1 85 ? 2.980 11.034 38.950 1.00 56.53 85 ALA A CA 1
ATOM 656 C C . ALA A 1 85 ? 4.260 11.891 38.965 1.00 56.53 85 ALA A C 1
ATOM 658 O O . ALA A 1 85 ? 5.369 11.320 39.055 1.00 56.53 85 ALA A O 1
#

pLDDT: mean 76.83, std 15.75, range [45.03, 92.31]

Secondary structure (DSSP, 8-state):
---------PPPGGGSSSTTGGGS-HHHHHHHGGG--HHHHHHHHHHIIIII--HHHHHHHHHHHHHHHHHHHHGGGS---PPP-